Protein AF-A0A1F8QDD4-F1 (afdb_monomer)

Mean predicted aligned error: 11.43 Å

Secondary structure (DSSP, 8-state):
-PPPPHHHHHHHHHHHHSS-HHHHHHH-HHHHHHHHHHHHHHHHHHHHHHHHHHHHHHHHHHHHHSTTS--TTSHHHHHHHHHTTSEEEEEESS-SSTT-HHHHH--HHHHHH-EEEEEE-HHHH--------

Structure (mmCIF, N/CA/C/O backbone):
data_AF-A0A1F8QDD4-F1
#
_entry.id   AF-A0A1F8QDD4-F1
#
loop_
_atom_site.group_PDB
_atom_site.id
_atom_site.type_symbol
_atom_site.label_atom_id
_atom_site.label_alt_id
_atom_site.label_comp_id
_atom_site.label_asym_id
_atom_site.label_entity_id
_atom_site.label_seq_id
_atom_site.pdbx_PDB_ins_code
_atom_site.Cartn_x
_atom_site.Cartn_y
_atom_site.Cartn_z
_atom_sit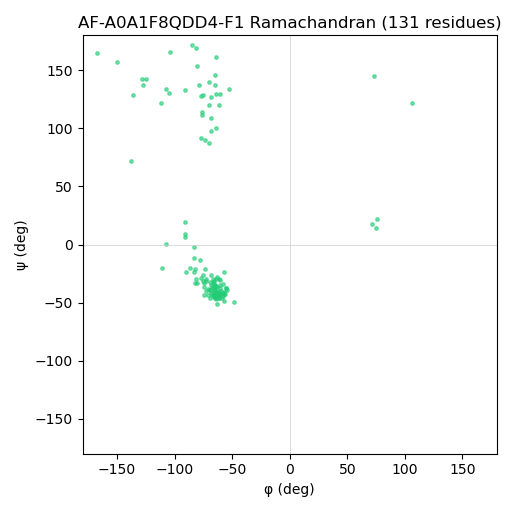e.occupancy
_atom_site.B_iso_or_equiv
_atom_site.auth_seq_id
_atom_site.auth_comp_id
_atom_site.auth_asym_id
_atom_site.auth_atom_id
_atom_site.pdbx_PDB_model_num
ATOM 1 N N . MET A 1 1 ? 13.260 2.728 33.924 1.00 43.09 1 MET A N 1
ATOM 2 C CA . MET A 1 1 ? 12.047 2.471 33.123 1.00 43.09 1 MET A CA 1
ATOM 3 C C . MET A 1 1 ? 11.951 0.975 32.927 1.00 43.09 1 MET A C 1
ATOM 5 O O . MET A 1 1 ? 12.823 0.411 32.281 1.00 43.09 1 MET A O 1
ATOM 9 N N . THR A 1 2 ? 10.984 0.329 33.566 1.00 45.28 2 THR A N 1
ATOM 10 C CA . THR A 1 2 ? 10.742 -1.106 33.386 1.00 45.28 2 THR A CA 1
ATOM 11 C C . THR A 1 2 ? 10.051 -1.299 32.034 1.00 45.28 2 THR A C 1
ATOM 13 O O . THR A 1 2 ? 9.084 -0.579 31.775 1.00 45.28 2 THR A O 1
ATOM 16 N N . PRO A 1 3 ? 10.536 -2.182 31.147 1.00 54.06 3 PRO A N 1
ATOM 17 C CA . PRO A 1 3 ? 9.856 -2.448 29.887 1.00 54.06 3 PRO A CA 1
ATOM 18 C C . PRO A 1 3 ? 8.491 -3.075 30.177 1.00 54.06 3 PRO A C 1
ATOM 20 O O . PRO A 1 3 ? 8.390 -4.021 30.957 1.00 54.06 3 PRO A O 1
ATOM 23 N N . ILE A 1 4 ? 7.443 -2.525 29.567 1.00 60.84 4 ILE A N 1
ATOM 24 C CA . ILE A 1 4 ? 6.106 -3.114 29.612 1.00 60.84 4 ILE A CA 1
ATOM 25 C C . ILE A 1 4 ? 6.161 -4.393 28.775 1.00 60.84 4 ILE A C 1
ATOM 27 O O . ILE A 1 4 ? 6.517 -4.354 27.596 1.00 60.84 4 ILE A O 1
ATOM 31 N N . THR A 1 5 ? 5.873 -5.532 29.398 1.00 78.94 5 THR A N 1
ATOM 32 C CA . THR A 1 5 ? 5.864 -6.833 28.727 1.00 78.94 5 THR A CA 1
ATOM 33 C C . THR A 1 5 ? 4.559 -7.025 27.959 1.00 78.94 5 THR A C 1
ATOM 35 O O . THR A 1 5 ? 3.522 -6.461 28.309 1.00 78.94 5 THR A O 1
ATOM 38 N N . LYS A 1 6 ? 4.601 -7.844 26.903 1.00 68.00 6 LYS A N 1
ATOM 39 C CA . LYS A 1 6 ? 3.408 -8.230 26.135 1.00 68.00 6 LYS A CA 1
ATOM 40 C C . LYS A 1 6 ? 2.331 -8.838 27.044 1.00 68.00 6 LYS A C 1
ATOM 42 O O . LYS A 1 6 ? 1.161 -8.511 26.889 1.00 68.00 6 LYS A O 1
ATOM 47 N N . ASP A 1 7 ? 2.756 -9.616 28.033 1.00 78.44 7 ASP A N 1
ATOM 48 C CA . ASP A 1 7 ? 1.875 -10.252 29.014 1.00 78.44 7 ASP A CA 1
ATOM 49 C C . ASP A 1 7 ? 1.148 -9.214 29.882 1.00 78.44 7 ASP A C 1
ATOM 51 O O . ASP A 1 7 ? -0.059 -9.309 30.067 1.00 78.44 7 ASP A O 1
ATOM 55 N N . ALA A 1 8 ? 1.841 -8.151 30.314 1.00 72.50 8 ALA A N 1
ATOM 56 C CA . ALA A 1 8 ? 1.228 -7.064 31.081 1.00 72.50 8 ALA A CA 1
ATOM 57 C C . ALA A 1 8 ? 0.200 -6.263 30.259 1.00 72.50 8 ALA A C 1
ATOM 59 O O . ALA A 1 8 ? -0.780 -5.762 30.807 1.00 72.50 8 ALA A O 1
ATOM 60 N N . ILE A 1 9 ? 0.402 -6.148 28.941 1.00 69.69 9 ILE A N 1
ATOM 61 C CA . ILE A 1 9 ? -0.579 -5.530 28.035 1.00 69.69 9 ILE A CA 1
ATOM 62 C C . ILE A 1 9 ? -1.799 -6.443 27.884 1.00 69.69 9 ILE A C 1
ATOM 64 O O . ILE A 1 9 ? -2.925 -5.962 27.955 1.00 69.69 9 ILE A O 1
ATOM 68 N N . GLN A 1 10 ? -1.591 -7.751 27.718 1.00 70.75 10 GLN A N 1
ATOM 69 C CA . GLN A 1 10 ? -2.683 -8.716 27.578 1.00 70.75 10 GLN A CA 1
ATOM 70 C C . GLN A 1 10 ? -3.520 -8.841 28.857 1.00 70.75 10 GLN A C 1
ATOM 72 O O . GLN A 1 10 ? -4.744 -8.864 28.766 1.00 70.75 10 GLN A O 1
ATOM 77 N N . GLU A 1 11 ? -2.896 -8.842 30.038 1.00 78.56 11 GLU A N 1
ATOM 78 C CA . GLU A 1 11 ? -3.608 -8.822 31.324 1.00 78.56 11 GLU A CA 1
ATOM 79 C C . GLU A 1 11 ? -4.430 -7.538 31.505 1.00 78.56 11 GLU A C 1
ATOM 81 O O . GLU A 1 11 ? -5.583 -7.596 31.929 1.00 78.56 11 GLU A O 1
ATOM 86 N N . ALA A 1 12 ? -3.876 -6.377 31.138 1.00 68.19 12 ALA A N 1
ATOM 87 C CA . ALA A 1 12 ? -4.596 -5.108 31.215 1.00 68.19 12 ALA A CA 1
ATOM 88 C C . ALA A 1 12 ? -5.773 -5.038 30.226 1.00 68.19 12 ALA A C 1
ATOM 90 O O . ALA A 1 12 ? -6.822 -4.493 30.563 1.00 68.19 12 ALA A O 1
ATOM 91 N N . MET A 1 13 ? -5.616 -5.598 29.021 1.00 70.62 13 MET A N 1
ATOM 92 C CA . MET A 1 13 ? -6.694 -5.689 28.032 1.00 70.62 13 MET A CA 1
ATOM 93 C C . MET A 1 13 ? -7.802 -6.640 28.491 1.00 70.62 13 MET A C 1
ATOM 95 O O . MET A 1 13 ? -8.969 -6.268 28.419 1.00 70.62 13 MET A O 1
ATOM 99 N N . ALA A 1 14 ? -7.451 -7.806 29.041 1.00 67.56 14 ALA A N 1
ATOM 100 C CA . ALA A 1 14 ? -8.421 -8.754 29.588 1.00 67.56 14 ALA A CA 1
ATOM 101 C C . ALA A 1 14 ? -9.211 -8.155 30.769 1.00 67.56 14 ALA A C 1
ATOM 103 O O . ALA A 1 14 ? -10.431 -8.283 30.830 1.00 67.56 14 ALA A O 1
ATOM 104 N N . ALA A 1 15 ? -8.539 -7.421 31.664 1.00 61.69 15 ALA A N 1
ATOM 105 C CA . ALA A 1 15 ? -9.197 -6.711 32.763 1.00 61.69 15 ALA A CA 1
ATOM 106 C C . ALA A 1 15 ? -10.103 -5.558 32.282 1.00 61.69 15 ALA A C 1
ATOM 108 O O . ALA A 1 15 ? -11.090 -5.229 32.939 1.00 61.69 15 ALA A O 1
ATOM 109 N N . ALA A 1 16 ? -9.782 -4.936 31.142 1.00 58.62 16 ALA A N 1
ATOM 110 C CA . ALA A 1 16 ? -10.615 -3.904 30.526 1.00 58.62 16 ALA A CA 1
ATOM 111 C C . ALA A 1 16 ? -11.833 -4.484 29.781 1.00 58.62 16 ALA A C 1
ATOM 113 O O . ALA A 1 16 ? -12.861 -3.814 29.708 1.00 58.62 16 ALA A O 1
ATOM 114 N N . GLU A 1 17 ? -11.742 -5.713 29.261 1.00 56.72 17 GLU A N 1
ATOM 115 C CA . GLU A 1 17 ? -12.867 -6.430 28.641 1.00 56.72 17 GLU A CA 1
ATOM 116 C C . GLU A 1 17 ? -13.901 -6.929 29.665 1.00 56.72 17 GLU A C 1
ATOM 118 O O . GLU A 1 17 ? -15.086 -6.999 29.342 1.00 56.72 17 GLU A O 1
ATOM 123 N N . GLU A 1 18 ? -13.489 -7.231 30.902 1.00 55.44 18 GLU A N 1
ATOM 124 C CA . GLU A 1 18 ? -14.390 -7.700 31.971 1.00 55.44 18 GLU A CA 1
ATOM 125 C C . GLU A 1 18 ? -15.299 -6.600 32.551 1.00 55.44 18 GLU A C 1
ATOM 127 O O . GLU A 1 18 ? -16.358 -6.902 33.102 1.00 55.44 18 GLU A O 1
ATOM 132 N N . ALA A 1 19 ? -14.942 -5.319 32.395 1.00 56.75 19 ALA A N 1
ATOM 133 C CA . ALA A 1 19 ? -15.824 -4.207 32.739 1.00 56.75 19 ALA A CA 1
ATOM 134 C C . ALA A 1 19 ? -16.887 -4.039 31.645 1.00 56.75 19 ALA A C 1
ATOM 136 O O . ALA A 1 19 ? -16.690 -3.347 30.643 1.00 56.75 19 ALA A O 1
ATOM 137 N N . THR A 1 20 ? -18.033 -4.692 31.826 1.00 56.22 20 THR A N 1
ATOM 138 C CA . THR A 1 20 ? -19.098 -4.659 30.826 1.00 56.22 20 THR A CA 1
ATOM 139 C C . THR A 1 20 ? -19.658 -3.242 30.668 1.00 56.22 20 THR A C 1
ATOM 141 O O . THR A 1 20 ? -19.781 -2.466 31.620 1.00 56.22 20 THR A O 1
ATOM 144 N N . ALA A 1 21 ? -20.049 -2.886 29.442 1.00 55.38 21 ALA A N 1
ATOM 145 C CA . ALA A 1 21 ? -20.728 -1.618 29.177 1.00 55.38 21 ALA A CA 1
ATOM 146 C C . ALA A 1 21 ? -22.019 -1.457 30.015 1.00 55.38 21 ALA A C 1
ATOM 148 O O . ALA A 1 21 ? -22.438 -0.329 30.271 1.00 55.38 21 ALA A O 1
ATOM 149 N N . GLU A 1 22 ? -22.622 -2.561 30.470 1.00 53.91 22 GLU A N 1
ATOM 150 C CA . GLU A 1 22 ? -23.810 -2.588 31.331 1.00 53.91 22 GLU A CA 1
ATOM 151 C C . GLU A 1 22 ? -23.531 -2.085 32.756 1.00 53.91 22 GLU A C 1
ATOM 153 O O . GLU A 1 22 ? -24.324 -1.292 33.273 1.00 53.91 22 GLU A O 1
ATOM 158 N N . ASP A 1 23 ? -22.380 -2.422 33.346 1.00 61.03 23 ASP A N 1
ATOM 159 C CA . ASP A 1 23 ? -21.996 -1.962 34.691 1.00 61.03 23 ASP A CA 1
ATOM 160 C C . ASP A 1 23 ? -21.793 -0.438 34.744 1.00 61.03 23 ASP A C 1
ATOM 162 O O . ASP A 1 23 ? -22.234 0.249 35.672 1.00 61.03 23 ASP A O 1
ATOM 166 N N . LEU A 1 24 ? -21.197 0.131 33.693 1.00 56.50 24 LEU A N 1
ATOM 167 C CA . LEU A 1 24 ? -20.989 1.577 33.562 1.00 56.50 24 LEU A CA 1
ATOM 168 C C . LEU A 1 24 ? -22.288 2.328 33.223 1.00 56.50 24 LEU A C 1
ATOM 170 O O . LEU A 1 24 ? -22.494 3.460 33.676 1.00 56.50 24 LEU A O 1
ATOM 174 N N . CYS A 1 25 ? -23.185 1.703 32.455 1.00 57.41 25 CYS A N 1
ATOM 175 C CA . CYS A 1 25 ? -24.460 2.299 32.055 1.00 57.41 25 CYS A CA 1
ATOM 176 C C . CYS A 1 25 ? -25.464 2.370 33.219 1.00 57.41 25 CYS A C 1
ATOM 178 O O . CYS A 1 25 ? -26.233 3.331 33.300 1.00 57.41 25 CYS A O 1
ATOM 180 N N . GLY A 1 26 ? -25.413 1.412 34.155 1.00 64.00 26 GLY A N 1
ATOM 181 C CA . GLY A 1 26 ? -26.198 1.435 35.394 1.00 64.00 26 GLY A CA 1
ATOM 182 C C . GLY A 1 26 ? -25.781 2.550 36.361 1.00 64.00 26 GLY A C 1
ATOM 183 O O . GLY A 1 26 ? -26.637 3.171 36.991 1.00 64.00 26 GLY A O 1
ATOM 184 N N . MET A 1 27 ? -24.480 2.858 36.436 1.00 63.88 27 MET A N 1
ATOM 185 C CA . MET A 1 27 ? -23.945 3.925 37.294 1.00 63.88 27 MET A CA 1
ATOM 186 C C . MET A 1 27 ? -24.097 5.335 36.697 1.00 63.88 27 MET A C 1
ATOM 188 O O . MET A 1 27 ? -24.310 6.287 37.448 1.00 63.88 27 MET A O 1
ATOM 192 N N . TYR A 1 28 ? -24.025 5.491 35.367 1.00 64.62 28 TYR A N 1
ATOM 193 C CA . TYR A 1 28 ? -24.103 6.798 34.693 1.00 64.62 28 TYR A CA 1
ATOM 194 C C . TYR A 1 28 ? -24.969 6.765 33.416 1.00 64.62 28 TYR A C 1
ATOM 196 O O . TYR A 1 28 ? -24.461 6.907 32.297 1.00 64.62 28 TYR A O 1
ATOM 204 N N . PRO A 1 29 ? -26.303 6.662 33.544 1.00 63.84 29 PRO A N 1
ATOM 205 C CA . PRO A 1 29 ? -27.207 6.432 32.411 1.00 63.84 29 PRO A CA 1
ATOM 206 C C . PRO A 1 29 ? -27.235 7.578 31.383 1.00 63.84 29 PRO A C 1
ATOM 208 O O . PRO A 1 29 ? -27.432 7.343 30.191 1.00 63.84 29 PRO A O 1
ATOM 211 N N . MET A 1 30 ? -26.995 8.821 31.815 1.00 62.12 30 MET A N 1
ATOM 212 C CA . MET A 1 30 ? -26.882 9.979 30.913 1.00 62.12 30 MET A CA 1
ATOM 213 C C . MET A 1 30 ? -25.554 9.992 30.144 1.00 62.12 30 MET A C 1
ATOM 215 O O . MET A 1 30 ? -25.534 10.344 28.968 1.00 62.12 30 MET A O 1
ATOM 219 N N . ALA A 1 31 ? -24.451 9.576 30.776 1.00 62.84 31 ALA A N 1
ATOM 220 C CA . ALA A 1 31 ? -23.150 9.481 30.113 1.00 62.84 31 ALA A CA 1
ATOM 221 C C . ALA A 1 31 ? -23.147 8.346 29.080 1.00 62.84 31 ALA A C 1
ATOM 223 O O . ALA A 1 31 ? -22.659 8.527 27.971 1.00 62.84 31 ALA A O 1
ATOM 224 N N . CYS A 1 32 ? -23.781 7.219 29.407 1.00 63.00 32 CYS A N 1
ATOM 225 C CA . CYS A 1 32 ? -23.920 6.068 28.521 1.00 63.00 32 CYS A CA 1
ATOM 226 C C . CYS A 1 32 ? -24.615 6.418 27.190 1.00 63.00 32 CYS A C 1
ATOM 228 O O . CYS A 1 32 ? -24.123 6.053 26.126 1.00 63.00 32 CYS A O 1
ATOM 230 N N . ARG A 1 33 ? -25.706 7.202 27.214 1.00 68.44 33 ARG A N 1
ATOM 231 C CA . ARG A 1 33 ? -26.416 7.617 25.985 1.00 68.44 33 ARG A CA 1
ATOM 232 C C . ARG A 1 33 ? -25.613 8.580 25.109 1.00 68.44 33 ARG A C 1
ATOM 234 O O . ARG A 1 33 ? -25.714 8.509 23.889 1.00 68.44 33 ARG A O 1
ATOM 241 N N . THR A 1 34 ? -24.827 9.462 25.720 1.00 73.81 34 THR A N 1
ATOM 242 C CA . THR A 1 34 ? -24.035 10.467 24.993 1.00 73.81 34 THR A CA 1
ATOM 243 C C . THR A 1 34 ? -22.721 9.888 24.465 1.00 73.81 34 THR A C 1
ATOM 245 O O . THR A 1 34 ? -22.266 10.275 23.393 1.00 73.81 34 THR A O 1
ATOM 2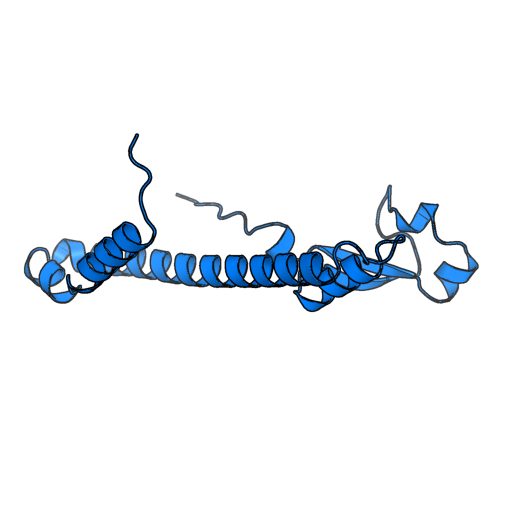48 N N . LEU A 1 35 ? -22.116 8.941 25.190 1.00 79.19 35 LEU A N 1
ATOM 249 C CA . LEU A 1 35 ? -20.820 8.354 24.842 1.00 79.19 35 LEU A CA 1
ATOM 250 C C . LEU A 1 35 ? -20.928 7.118 23.946 1.00 79.19 35 LEU A C 1
ATOM 252 O O . LEU A 1 35 ? -19.983 6.844 23.216 1.00 79.19 35 LEU A O 1
ATOM 256 N N . ALA A 1 36 ? -22.056 6.400 23.939 1.00 79.06 36 ALA A N 1
ATOM 257 C CA . ALA A 1 36 ? -22.262 5.238 23.068 1.00 79.06 36 ALA A CA 1
ATOM 258 C C . ALA A 1 36 ? -21.892 5.468 21.585 1.00 79.06 36 ALA A C 1
ATOM 260 O O . ALA A 1 36 ? -21.137 4.652 21.053 1.00 79.06 36 ALA A O 1
ATOM 261 N N . PRO A 1 37 ? -22.339 6.549 20.906 1.00 84.75 37 PRO A N 1
ATOM 262 C CA . PRO A 1 37 ? -21.953 6.777 19.512 1.00 84.75 37 PRO A CA 1
ATOM 263 C C . PRO A 1 37 ? -20.453 7.054 19.358 1.00 84.75 37 PRO A C 1
ATOM 265 O O . PRO A 1 37 ? -19.841 6.565 18.415 1.00 84.75 37 PRO A O 1
ATOM 268 N N . VAL A 1 38 ? -19.836 7.772 20.303 1.00 84.81 38 VAL A N 1
ATOM 269 C CA . VAL A 1 38 ? -18.390 8.054 20.285 1.00 84.81 38 VAL A CA 1
ATOM 270 C C . VAL A 1 38 ? -17.590 6.765 20.455 1.00 84.81 38 VAL A C 1
ATOM 272 O O . VAL A 1 38 ? -16.655 6.514 19.703 1.00 84.81 38 VAL A O 1
ATOM 275 N N . VAL A 1 39 ? -17.982 5.916 21.407 1.00 84.94 39 VAL A N 1
ATOM 276 C CA . VAL A 1 39 ? -17.349 4.613 21.627 1.00 84.94 39 VAL A CA 1
ATOM 277 C C . VAL A 1 39 ? -17.486 3.731 20.387 1.00 84.94 39 VAL A C 1
ATOM 279 O O . VAL A 1 39 ? -16.524 3.060 20.026 1.00 84.94 39 VAL A O 1
ATOM 282 N N . GLN A 1 40 ? -18.635 3.749 19.705 1.00 82.62 40 GLN A N 1
ATOM 283 C CA . GLN A 1 40 ? -18.805 2.980 18.474 1.00 82.62 40 GLN A CA 1
ATOM 284 C C . GLN A 1 40 ? -17.873 3.468 17.358 1.00 82.62 40 GLN A C 1
ATOM 286 O O . GLN A 1 40 ? -17.155 2.656 16.789 1.00 82.62 40 GLN A O 1
ATOM 291 N N . VAL A 1 41 ? -17.795 4.783 17.123 1.00 85.62 41 VAL A N 1
ATOM 292 C CA . VAL A 1 41 ? -16.857 5.374 16.149 1.00 85.62 41 VAL A CA 1
ATOM 293 C C . VAL A 1 41 ? -15.408 4.993 16.469 1.00 85.62 41 VAL A C 1
ATOM 295 O O . VAL A 1 41 ? -14.644 4.644 15.574 1.00 85.62 41 VAL A O 1
ATOM 298 N N . LEU A 1 42 ? -15.016 5.021 17.746 1.00 85.88 42 LEU A N 1
ATOM 299 C CA . LEU A 1 42 ? -13.669 4.624 18.162 1.00 85.88 42 LEU A CA 1
ATOM 300 C C . LEU A 1 42 ? -13.394 3.136 17.916 1.00 85.88 42 LEU A C 1
ATOM 302 O O . LEU A 1 42 ? -12.289 2.800 17.498 1.00 85.88 42 LEU A O 1
ATOM 306 N N . ARG A 1 43 ? -14.376 2.253 18.143 1.00 86.38 43 ARG A N 1
ATOM 307 C CA . ARG A 1 43 ? -14.246 0.823 17.820 1.00 86.38 43 ARG A CA 1
ATOM 308 C C . ARG A 1 43 ? -14.110 0.595 16.321 1.00 86.38 43 ARG A C 1
ATOM 310 O O . ARG A 1 43 ? -13.250 -0.180 15.921 1.00 86.38 43 ARG A O 1
ATOM 317 N N . ASP A 1 44 ? -14.912 1.282 15.513 1.00 86.19 44 ASP A N 1
ATOM 318 C CA . ASP A 1 44 ? -14.863 1.159 14.055 1.00 86.19 44 ASP A CA 1
ATOM 319 C C . ASP A 1 44 ? -13.503 1.645 13.521 1.00 86.19 44 ASP A C 1
ATOM 321 O O . ASP A 1 44 ? -12.868 0.965 12.715 1.00 86.19 44 ASP A O 1
ATOM 325 N N . ASN A 1 45 ? -13.000 2.769 14.047 1.00 87.00 45 ASN A N 1
ATOM 326 C CA . ASN A 1 45 ? -11.669 3.286 13.723 1.00 87.00 45 ASN A CA 1
ATOM 327 C C . ASN A 1 45 ? -10.551 2.334 14.162 1.00 87.00 45 ASN A C 1
ATOM 329 O O . ASN A 1 45 ? -9.585 2.153 13.424 1.00 87.00 45 ASN A O 1
ATOM 333 N N . LEU A 1 46 ? -10.665 1.733 15.352 1.00 89.56 46 LEU A N 1
ATOM 334 C CA . LEU A 1 46 ? -9.695 0.754 15.837 1.00 89.56 46 LEU A CA 1
ATOM 335 C C . LEU A 1 46 ? -9.675 -0.473 14.926 1.00 89.56 46 LEU A C 1
ATOM 337 O O . LEU A 1 46 ? -8.610 -0.834 14.440 1.00 89.56 46 LEU A O 1
ATOM 341 N N . ALA A 1 47 ? -10.838 -1.060 14.639 1.00 88.19 47 ALA A N 1
ATOM 342 C CA . ALA A 1 47 ? -10.947 -2.229 13.770 1.00 88.19 47 ALA A CA 1
ATOM 343 C C . ALA A 1 47 ? -10.359 -1.958 12.377 1.00 88.19 47 ALA A C 1
ATOM 345 O O . ALA A 1 47 ? -9.636 -2.786 11.824 1.00 88.19 47 ALA A O 1
ATOM 346 N N . TRP A 1 48 ? -10.619 -0.771 11.826 1.00 87.69 48 TRP A N 1
ATOM 347 C CA . TRP A 1 48 ? -10.045 -0.346 10.555 1.00 87.69 48 TRP A CA 1
ATOM 348 C C . TRP A 1 48 ? -8.516 -0.195 10.624 1.00 87.69 48 TRP A C 1
ATOM 350 O O . TRP A 1 48 ? -7.805 -0.719 9.767 1.00 87.69 48 TRP A O 1
ATOM 360 N N . ALA A 1 49 ? -7.994 0.455 11.668 1.00 88.94 49 ALA A N 1
ATOM 361 C CA . ALA A 1 49 ? -6.555 0.637 11.849 1.00 88.94 49 ALA A CA 1
ATOM 362 C C . ALA A 1 49 ? -5.824 -0.696 12.075 1.00 88.94 49 ALA A C 1
ATOM 364 O O . ALA A 1 49 ? -4.687 -0.870 11.634 1.00 88.94 49 ALA A O 1
ATOM 365 N N . GLU A 1 50 ? -6.462 -1.652 12.753 1.00 92.88 50 GLU A N 1
ATOM 366 C CA . GLU A 1 50 ? -5.924 -2.999 12.921 1.00 92.88 50 GLU A CA 1
ATOM 367 C C . GLU A 1 50 ? -5.848 -3.750 11.595 1.00 92.88 50 GLU A C 1
ATOM 369 O O . GLU A 1 50 ? -4.813 -4.356 11.319 1.00 92.88 50 GLU A O 1
ATOM 374 N N . ALA A 1 51 ? -6.878 -3.643 10.752 1.00 91.44 51 ALA A N 1
ATOM 375 C CA . ALA A 1 51 ? -6.867 -4.233 9.419 1.00 91.44 51 ALA A CA 1
ATOM 376 C C . ALA A 1 51 ? -5.748 -3.646 8.539 1.00 91.44 51 ALA A C 1
ATOM 378 O O . ALA A 1 51 ? -4.987 -4.402 7.937 1.00 91.44 51 ALA A O 1
ATOM 379 N N . GLU A 1 52 ? -5.580 -2.318 8.510 1.00 93.38 52 GLU A N 1
ATOM 380 C CA . GLU A 1 52 ? -4.476 -1.689 7.768 1.00 93.38 52 GLU A CA 1
ATOM 381 C C . GLU A 1 52 ? -3.104 -2.116 8.290 1.00 93.38 52 GLU A C 1
ATOM 383 O O . GLU A 1 52 ? -2.213 -2.472 7.516 1.00 93.38 52 GLU A O 1
ATOM 388 N N . ARG A 1 53 ? -2.921 -2.100 9.616 1.00 94.75 53 ARG A N 1
ATOM 389 C CA . ARG A 1 53 ? -1.686 -2.554 10.263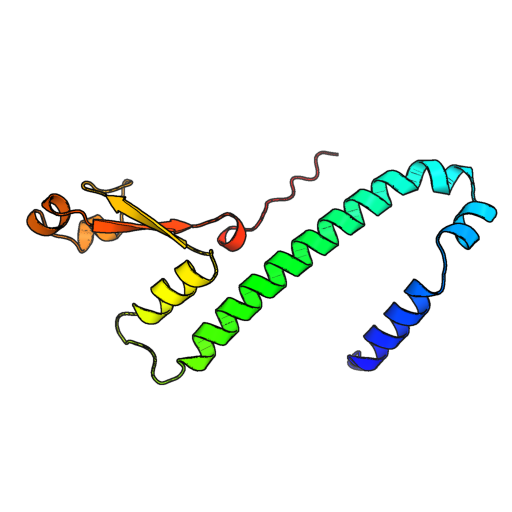 1.00 94.75 53 ARG A CA 1
ATOM 390 C C . ARG A 1 53 ? -1.358 -3.988 9.864 1.00 94.75 53 ARG A C 1
ATOM 392 O O . ARG A 1 53 ? -0.186 -4.299 9.653 1.00 94.75 53 ARG A O 1
ATOM 399 N N . ASP A 1 54 ? -2.358 -4.861 9.830 1.00 95.88 54 ASP A N 1
ATOM 400 C CA . ASP A 1 54 ? -2.160 -6.273 9.530 1.00 95.88 54 ASP A CA 1
ATOM 401 C C . ASP A 1 54 ? -1.800 -6.489 8.056 1.00 95.88 54 ASP A C 1
ATOM 403 O O . ASP A 1 54 ? -0.870 -7.250 7.788 1.00 95.88 54 ASP A O 1
ATOM 407 N N . GLU A 1 55 ? -2.393 -5.736 7.126 1.00 94.88 55 GLU A N 1
ATOM 408 C CA . GLU A 1 55 ? -2.004 -5.769 5.709 1.00 94.88 55 GLU A CA 1
ATOM 409 C C . GLU A 1 55 ? -0.575 -5.243 5.492 1.00 94.88 55 GLU A C 1
ATOM 411 O O . GLU A 1 55 ? 0.250 -5.876 4.831 1.00 94.88 55 GLU A O 1
ATOM 416 N N . LEU A 1 56 ? -0.219 -4.123 6.133 1.00 95.88 56 LEU A N 1
ATOM 417 C CA . LEU A 1 56 ? 1.141 -3.577 6.076 1.00 95.88 56 LEU A CA 1
ATOM 418 C C . LEU A 1 56 ? 2.171 -4.526 6.705 1.00 95.88 56 LEU A C 1
ATOM 420 O O . LEU A 1 56 ? 3.305 -4.624 6.227 1.00 95.88 56 LEU A O 1
ATOM 424 N N . ARG A 1 57 ? 1.796 -5.245 7.770 1.00 97.38 57 ARG A N 1
ATOM 425 C CA . ARG A 1 57 ? 2.651 -6.271 8.378 1.00 97.38 57 ARG A CA 1
ATOM 426 C C . ARG A 1 57 ? 2.823 -7.468 7.448 1.00 97.38 57 ARG A C 1
ATOM 428 O O . ARG A 1 57 ? 3.944 -7.961 7.348 1.00 97.38 57 ARG A O 1
ATOM 435 N N . ALA A 1 58 ? 1.761 -7.911 6.780 1.00 95.94 58 ALA A N 1
ATOM 436 C CA . ALA A 1 58 ? 1.826 -8.999 5.810 1.00 95.94 58 ALA A CA 1
ATOM 437 C C . ALA A 1 58 ? 2.755 -8.636 4.639 1.00 95.94 58 ALA A C 1
ATOM 439 O O . ALA A 1 58 ? 3.662 -9.403 4.319 1.00 95.94 58 ALA A O 1
ATOM 440 N N . PHE A 1 59 ? 2.643 -7.414 4.107 1.00 95.69 59 PHE A N 1
ATOM 441 C CA . PHE A 1 59 ? 3.584 -6.893 3.113 1.00 95.69 59 PHE A CA 1
ATOM 442 C C . PHE A 1 59 ? 5.034 -6.908 3.616 1.00 95.69 59 PHE A C 1
ATOM 444 O O . PHE A 1 59 ? 5.927 -7.403 2.930 1.00 95.69 59 PHE A O 1
ATOM 451 N N . ALA A 1 60 ? 5.288 -6.404 4.827 1.00 95.25 60 ALA A N 1
ATOM 452 C CA . ALA A 1 60 ? 6.634 -6.404 5.397 1.00 95.25 60 ALA A CA 1
ATOM 453 C C . ALA A 1 60 ? 7.199 -7.827 5.559 1.00 95.25 60 ALA A C 1
ATOM 455 O O . ALA A 1 60 ? 8.386 -8.046 5.326 1.00 95.25 60 ALA A O 1
ATOM 456 N N . GLN A 1 61 ? 6.362 -8.800 5.926 1.00 95.12 61 GLN A N 1
ATOM 457 C CA . GLN A 1 61 ? 6.758 -10.207 6.000 1.00 95.12 61 GLN A CA 1
ATOM 458 C C . GLN A 1 61 ? 7.124 -10.760 4.620 1.00 95.12 61 GLN A C 1
ATOM 460 O O . GLN A 1 61 ? 8.195 -11.347 4.494 1.00 95.12 61 GLN A O 1
ATOM 465 N N . ALA A 1 62 ? 6.323 -10.487 3.587 1.00 92.31 62 ALA A N 1
ATOM 466 C CA . ALA A 1 62 ? 6.617 -10.902 2.214 1.00 92.31 62 ALA A CA 1
ATOM 467 C C . ALA A 1 62 ? 7.952 -10.328 1.701 1.00 92.31 62 ALA A C 1
ATOM 469 O O . ALA A 1 62 ? 8.745 -11.031 1.076 1.00 92.31 62 ALA A O 1
ATOM 470 N N . VAL A 1 63 ? 8.259 -9.066 2.024 1.00 91.31 63 VAL A N 1
ATOM 471 C CA . VAL A 1 63 ? 9.567 -8.467 1.704 1.00 91.31 63 VAL A CA 1
ATOM 472 C C . VAL A 1 63 ? 10.710 -9.220 2.393 1.00 91.31 63 VAL A C 1
ATOM 474 O O . VAL A 1 63 ? 11.746 -9.473 1.778 1.00 91.31 63 VAL A O 1
ATOM 477 N N . MET A 1 64 ? 10.527 -9.595 3.661 1.00 91.50 64 MET A N 1
ATOM 478 C CA . MET A 1 64 ? 11.554 -10.292 4.437 1.00 91.50 64 MET A CA 1
ATOM 479 C C . MET A 1 64 ? 11.720 -11.766 4.055 1.00 91.50 64 MET A C 1
ATOM 481 O O . MET A 1 64 ? 12.818 -12.290 4.216 1.00 91.50 64 MET A O 1
ATOM 485 N N . GLU A 1 65 ? 10.693 -12.429 3.522 1.00 88.69 65 GLU A N 1
ATOM 486 C CA . GLU A 1 65 ? 10.803 -13.796 2.987 1.00 88.69 65 GLU A CA 1
ATOM 487 C C . GLU A 1 65 ? 11.752 -13.869 1.789 1.00 88.69 65 GLU A C 1
ATOM 489 O O . GLU A 1 65 ? 12.518 -14.823 1.651 1.00 88.69 65 GLU A O 1
ATOM 494 N N . CYS A 1 66 ? 11.751 -12.833 0.952 1.00 79.62 66 CYS A N 1
ATOM 495 C CA . CYS A 1 66 ? 12.668 -12.726 -0.175 1.00 79.62 66 CYS A CA 1
ATOM 496 C C . CYS A 1 66 ? 14.079 -12.292 0.252 1.00 79.62 66 CYS A C 1
ATOM 498 O O . CYS A 1 66 ? 15.010 -12.406 -0.537 1.00 79.62 66 CYS A O 1
ATOM 500 N N . TRP A 1 67 ? 14.290 -11.800 1.476 1.00 77.38 67 TRP A N 1
ATOM 501 C CA . TRP A 1 67 ? 15.598 -11.317 1.923 1.00 77.38 67 TRP A CA 1
ATOM 502 C C . TRP A 1 67 ? 16.549 -12.468 2.316 1.00 77.38 67 TRP A C 1
ATOM 504 O O . TRP A 1 67 ? 16.147 -13.377 3.040 1.00 77.38 67 TRP A O 1
ATOM 514 N N . PRO A 1 68 ? 17.846 -12.433 1.934 1.00 80.81 68 PRO A N 1
ATOM 515 C CA . PRO A 1 68 ? 18.540 -11.400 1.152 1.00 80.81 68 PRO A CA 1
ATOM 516 C C . PRO A 1 68 ? 18.519 -11.647 -0.368 1.00 80.81 68 PRO A C 1
ATOM 518 O O . PRO A 1 68 ? 19.201 -10.947 -1.107 1.00 80.81 68 PRO A O 1
ATOM 521 N N . MET A 1 69 ? 17.787 -12.658 -0.832 1.00 79.19 69 MET A N 1
ATOM 522 C CA . MET A 1 69 ? 17.814 -13.179 -2.204 1.00 79.19 69 MET A CA 1
ATOM 523 C C . MET A 1 69 ? 16.79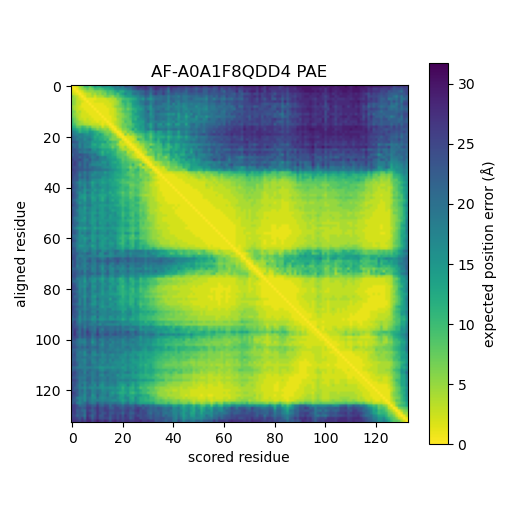9 -12.512 -3.150 1.00 79.19 69 MET A C 1
ATOM 525 O O . MET A 1 69 ? 16.447 -13.098 -4.172 1.00 79.19 69 MET A O 1
ATOM 529 N N . GLY A 1 70 ? 16.297 -11.324 -2.806 1.00 75.06 70 GLY A N 1
ATOM 530 C CA . GLY A 1 70 ? 15.323 -10.596 -3.617 1.00 75.06 70 GLY A CA 1
ATOM 531 C C . GLY A 1 70 ? 15.902 -10.183 -4.969 1.00 75.06 70 GLY A C 1
ATOM 532 O O . GLY A 1 70 ? 17.121 -10.140 -5.148 1.00 75.06 70 GLY A O 1
ATOM 533 N N . ASP A 1 71 ? 15.023 -9.873 -5.920 1.00 79.69 71 ASP A N 1
ATOM 534 C CA . ASP A 1 71 ? 15.443 -9.394 -7.234 1.00 79.69 71 ASP A CA 1
ATOM 535 C C . ASP A 1 71 ? 16.153 -8.031 -7.135 1.00 79.69 71 ASP A C 1
ATOM 537 O O . ASP A 1 71 ? 15.714 -7.134 -6.409 1.00 79.69 71 ASP A O 1
ATOM 541 N N . LEU A 1 72 ? 17.254 -7.885 -7.876 1.00 73.00 72 LEU A N 1
ATOM 542 C CA . LEU A 1 72 ? 18.125 -6.709 -7.858 1.00 73.00 72 LEU A CA 1
ATOM 543 C C . LEU A 1 72 ? 17.440 -5.486 -8.474 1.00 73.00 72 LEU A C 1
ATOM 545 O O . LEU A 1 72 ? 17.643 -4.368 -7.998 1.00 73.00 72 LEU A O 1
ATOM 549 N N . ASP A 1 73 ? 16.578 -5.716 -9.466 1.00 76.75 73 ASP A N 1
ATOM 550 C CA . ASP A 1 73 ? 15.810 -4.666 -10.141 1.00 76.75 73 ASP A CA 1
ATOM 551 C C . ASP A 1 73 ? 14.534 -4.293 -9.361 1.00 76.75 73 ASP A C 1
ATOM 553 O O . ASP A 1 73 ? 13.797 -3.372 -9.723 1.00 76.75 73 ASP A O 1
ATOM 557 N N . GLY A 1 74 ? 14.276 -4.979 -8.240 1.00 78.00 74 GLY A N 1
ATOM 558 C CA . GLY A 1 74 ? 13.162 -4.696 -7.343 1.00 78.00 74 GLY A CA 1
ATOM 559 C C . GLY A 1 74 ? 11.798 -5.148 -7.867 1.00 78.00 74 GLY A C 1
ATOM 560 O O . GLY A 1 74 ? 10.784 -4.741 -7.294 1.00 78.00 74 GLY A O 1
ATOM 561 N N . GLY A 1 75 ? 11.736 -5.996 -8.902 1.00 80.12 75 GLY A N 1
ATOM 562 C CA . GLY A 1 75 ? 10.475 -6.511 -9.449 1.00 80.12 75 GLY A CA 1
ATOM 563 C C . GLY A 1 75 ? 9.652 -7.257 -8.398 1.00 80.12 75 GLY A C 1
ATOM 564 O O . GLY A 1 75 ? 8.486 -6.941 -8.172 1.00 80.12 75 GLY A O 1
ATOM 565 N N . THR A 1 76 ? 10.298 -8.134 -7.624 1.00 87.44 76 THR A N 1
ATOM 566 C CA . THR A 1 76 ? 9.643 -8.886 -6.538 1.00 87.44 76 THR A CA 1
ATOM 567 C C . THR A 1 76 ? 9.059 -7.987 -5.446 1.00 87.44 76 THR A C 1
ATOM 569 O O . THR A 1 76 ? 8.058 -8.332 -4.823 1.00 87.44 76 THR A O 1
ATOM 572 N N . LEU A 1 77 ? 9.667 -6.819 -5.202 1.00 90.44 77 LEU A N 1
ATOM 573 C CA . LEU A 1 77 ? 9.150 -5.841 -4.242 1.00 90.44 77 LEU A CA 1
ATOM 574 C C . LEU A 1 77 ? 7.895 -5.142 -4.782 1.00 90.44 77 LEU A C 1
ATOM 576 O O . LEU A 1 77 ? 6.947 -4.915 -4.029 1.00 90.44 77 LEU A O 1
ATOM 580 N N . GLN A 1 78 ? 7.879 -4.809 -6.075 1.00 91.06 78 GLN A N 1
ATOM 581 C CA . GLN A 1 78 ? 6.712 -4.213 -6.731 1.00 91.06 78 GLN A CA 1
ATOM 582 C C . GLN A 1 78 ? 5.540 -5.201 -6.766 1.00 91.06 78 GLN A C 1
ATOM 584 O O . GLN A 1 78 ? 4.427 -4.829 -6.392 1.00 91.06 78 GLN A O 1
ATOM 589 N N . ASP A 1 79 ? 5.799 -6.466 -7.099 1.00 91.88 79 ASP A N 1
ATOM 590 C CA . ASP A 1 79 ? 4.790 -7.531 -7.103 1.00 91.88 79 ASP A CA 1
ATOM 591 C C . ASP A 1 79 ? 4.199 -7.771 -5.708 1.00 91.88 79 ASP A C 1
ATOM 593 O O . ASP A 1 79 ? 2.979 -7.895 -5.555 1.00 91.88 79 ASP A O 1
ATOM 597 N N . ALA A 1 80 ? 5.037 -7.769 -4.666 1.00 93.50 80 ALA A N 1
ATOM 598 C CA . ALA A 1 80 ? 4.574 -7.855 -3.283 1.00 93.50 80 ALA A CA 1
ATOM 599 C C . ALA A 1 80 ? 3.681 -6.658 -2.915 1.00 93.50 80 ALA A C 1
ATOM 601 O O . ALA A 1 80 ? 2.630 -6.827 -2.296 1.00 93.50 80 ALA A O 1
ATOM 602 N N . ALA A 1 81 ? 4.048 -5.447 -3.339 1.00 95.06 81 ALA A N 1
ATOM 603 C CA . ALA A 1 81 ? 3.251 -4.253 -3.079 1.00 95.06 81 ALA A CA 1
ATOM 604 C C . ALA A 1 81 ? 1.897 -4.274 -3.814 1.00 95.06 81 ALA A C 1
ATOM 606 O O . ALA A 1 81 ? 0.912 -3.763 -3.281 1.00 95.06 81 ALA A O 1
ATOM 607 N N . VAL A 1 82 ? 1.816 -4.879 -5.004 1.00 96.25 82 VAL A N 1
ATOM 608 C CA . VAL A 1 82 ? 0.538 -5.118 -5.700 1.00 96.25 82 VAL A CA 1
ATOM 609 C C . VAL A 1 82 ? -0.290 -6.176 -4.975 1.00 96.25 82 VAL A C 1
ATOM 611 O O . VAL A 1 82 ? -1.474 -5.962 -4.725 1.00 96.25 82 VAL A O 1
ATOM 614 N N . THR A 1 83 ? 0.336 -7.290 -4.593 1.00 95.56 83 THR A N 1
ATOM 615 C CA . THR A 1 83 ? -0.320 -8.416 -3.907 1.00 95.56 83 THR A CA 1
ATOM 616 C C . THR A 1 83 ? -0.994 -7.978 -2.607 1.00 95.56 83 THR A C 1
ATOM 618 O O . THR A 1 83 ? -2.123 -8.377 -2.341 1.00 95.56 83 THR A O 1
ATOM 621 N N . HIS A 1 84 ? -0.335 -7.103 -1.845 1.00 96.06 84 HIS A N 1
ATOM 622 C CA . HIS A 1 84 ? -0.840 -6.560 -0.580 1.00 96.06 84 HIS A CA 1
ATOM 623 C C . HIS A 1 84 ? -1.646 -5.258 -0.733 1.00 96.06 84 HIS A C 1
ATOM 625 O O . HIS A 1 84 ? -1.962 -4.584 0.242 1.00 96.06 84 HIS A O 1
ATOM 631 N N . GLY A 1 85 ? -1.971 -4.849 -1.964 1.00 95.62 85 GLY A N 1
ATOM 632 C CA . GLY A 1 85 ? -2.853 -3.707 -2.212 1.00 95.62 85 GLY A CA 1
ATOM 633 C C . GLY A 1 85 ? -2.251 -2.333 -1.900 1.00 95.62 85 GLY A C 1
ATOM 634 O O . GLY A 1 85 ? -2.991 -1.355 -1.796 1.00 95.62 85 GLY A O 1
ATOM 635 N N . LEU A 1 86 ? -0.926 -2.211 -1.774 1.00 96.50 86 LEU A N 1
ATOM 636 C CA . LEU A 1 86 ? -0.231 -0.920 -1.653 1.00 96.50 86 LEU A CA 1
ATOM 637 C C . LEU A 1 86 ? -0.154 -0.196 -3.008 1.00 96.50 86 LEU A C 1
ATOM 639 O O . LEU A 1 86 ? -0.161 1.041 -3.062 1.00 96.50 86 LEU A O 1
ATOM 643 N N . LEU A 1 87 ? -0.080 -0.963 -4.099 1.00 96.00 87 LEU A N 1
ATOM 644 C CA . LEU A 1 87 ? -0.016 -0.471 -5.472 1.00 96.00 87 LEU A CA 1
ATOM 645 C C . LEU A 1 87 ? -1.122 -1.080 -6.335 1.00 96.00 87 LEU A C 1
ATOM 647 O O . LEU A 1 87 ? -1.429 -2.262 -6.235 1.00 96.00 87 LEU A O 1
ATOM 651 N N . ILE A 1 88 ? -1.678 -0.270 -7.234 1.00 95.56 88 ILE A N 1
ATOM 652 C CA . ILE A 1 88 ? -2.571 -0.730 -8.301 1.00 95.56 88 ILE A CA 1
ATOM 653 C C . ILE A 1 88 ? -1.847 -0.543 -9.637 1.00 95.56 88 ILE A C 1
ATOM 655 O O . ILE A 1 88 ? -1.458 0.594 -9.936 1.00 95.56 88 ILE A O 1
ATOM 659 N N . PRO A 1 89 ? -1.647 -1.608 -10.434 1.00 95.12 89 PRO A N 1
ATOM 660 C CA . PRO A 1 89 ? -1.075 -1.484 -11.766 1.00 95.12 89 PRO A CA 1
ATOM 661 C C . PRO A 1 89 ? -2.061 -0.805 -12.722 1.00 95.12 89 PRO A C 1
ATOM 663 O O . PRO A 1 89 ? -3.259 -1.086 -12.723 1.00 95.12 89 PRO A O 1
ATOM 666 N N . GLU A 1 90 ? -1.543 0.072 -13.573 1.00 94.06 90 GLU A N 1
ATOM 667 C CA . GLU A 1 90 ? -2.271 0.733 -14.650 1.00 94.06 90 GLU A CA 1
ATOM 668 C C . GLU A 1 90 ? -1.428 0.721 -15.924 1.00 94.06 90 GLU A C 1
ATOM 670 O O . GLU A 1 90 ? -0.291 1.191 -15.927 1.00 94.06 90 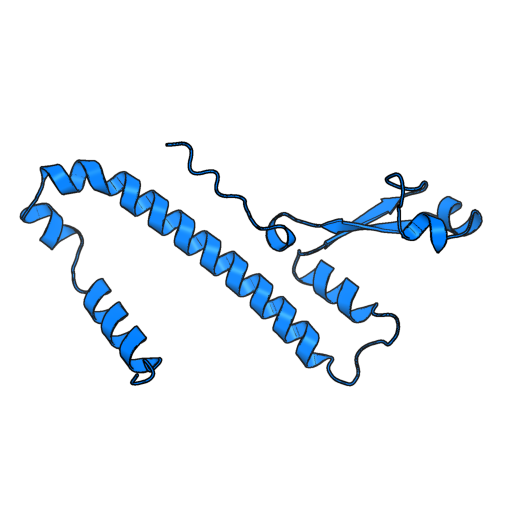GLU A O 1
ATOM 675 N N . THR A 1 91 ? -2.004 0.266 -17.033 1.00 95.50 91 THR A N 1
ATOM 676 C CA . THR A 1 91 ? -1.367 0.398 -18.348 1.00 95.50 91 THR A CA 1
ATOM 677 C C . THR A 1 91 ? -1.519 1.827 -18.861 1.00 95.50 91 THR A C 1
ATOM 679 O O . THR A 1 91 ? -2.625 2.372 -18.907 1.00 95.50 91 THR A O 1
ATOM 682 N N . ARG A 1 92 ? -0.406 2.446 -19.254 1.00 95.25 92 ARG A N 1
ATOM 683 C CA . ARG A 1 92 ? -0.348 3.811 -19.786 1.00 95.25 92 ARG A CA 1
ATOM 684 C C . ARG A 1 92 ? 0.414 3.829 -21.110 1.00 95.25 92 ARG A C 1
ATOM 686 O O . ARG A 1 92 ? 1.408 3.133 -21.261 1.00 95.25 92 ARG A O 1
ATOM 693 N N . HIS A 1 93 ? -0.040 4.655 -22.048 1.00 96.56 93 HIS A N 1
ATOM 694 C CA . HIS A 1 93 ? 0.608 4.855 -23.355 1.00 96.56 93 HIS A CA 1
ATOM 695 C C . HIS A 1 93 ? 1.310 6.215 -23.471 1.00 96.56 93 HIS A C 1
ATOM 697 O O . HIS A 1 93 ? 1.894 6.540 -24.498 1.00 96.56 93 HIS A O 1
ATOM 703 N N . GLU A 1 94 ? 1.258 7.004 -22.400 1.00 95.25 94 GLU A N 1
ATOM 704 C CA . GLU A 1 94 ? 1.921 8.294 -22.272 1.00 95.25 94 GLU A CA 1
ATOM 705 C C . GLU A 1 94 ? 2.280 8.560 -20.795 1.00 95.25 94 GLU A C 1
ATOM 707 O O . GLU A 1 94 ? 1.649 7.982 -19.894 1.00 95.25 94 GLU A O 1
ATOM 712 N N . PRO A 1 95 ? 3.270 9.432 -20.519 1.00 94.31 95 PRO A N 1
ATOM 713 C CA . PRO A 1 95 ? 3.642 9.829 -19.165 1.00 94.31 95 PRO A CA 1
ATOM 714 C C . PRO A 1 95 ? 2.453 10.332 -18.344 1.00 94.31 95 PRO A C 1
ATOM 716 O O . PRO A 1 95 ? 1.666 11.164 -18.787 1.00 94.31 95 PRO A O 1
ATOM 719 N N . CYS A 1 96 ? 2.333 9.862 -17.102 1.00 90.69 96 CYS A N 1
ATOM 720 C CA . CYS A 1 96 ? 1.135 10.124 -16.307 1.00 90.69 96 CYS A CA 1
ATOM 721 C C . CYS A 1 96 ? 1.111 11.481 -15.578 1.00 90.69 96 CYS A C 1
ATOM 723 O O . CYS A 1 96 ? 0.091 11.822 -14.981 1.00 90.69 96 CYS A O 1
ATOM 725 N N . ALA A 1 97 ? 2.247 12.178 -15.526 1.00 87.94 97 ALA A N 1
ATOM 726 C CA . ALA A 1 97 ? 2.441 13.485 -14.903 1.00 87.94 97 ALA A CA 1
ATOM 727 C C . ALA A 1 97 ? 3.799 14.065 -15.338 1.00 87.94 97 ALA A C 1
ATOM 729 O O . ALA A 1 97 ? 4.669 13.330 -15.814 1.00 87.94 97 ALA A O 1
ATOM 730 N N . GLU A 1 98 ? 4.002 15.362 -15.115 1.00 85.94 98 GLU A N 1
ATOM 731 C CA . GLU A 1 98 ? 5.332 15.975 -15.177 1.00 85.94 98 GLU A CA 1
ATOM 732 C C . GLU A 1 98 ? 6.250 15.320 -14.125 1.00 85.94 98 GLU A C 1
ATOM 734 O O . GLU A 1 98 ? 5.849 15.140 -12.974 1.00 85.94 98 GLU A O 1
ATOM 739 N N . GLY A 1 99 ? 7.449 14.885 -14.531 1.00 83.81 99 GLY A N 1
ATOM 740 C CA . GLY A 1 99 ? 8.361 14.114 -13.671 1.00 83.81 99 GLY A CA 1
ATOM 741 C C . GLY A 1 99 ? 7.976 12.639 -13.479 1.00 83.81 99 GLY A C 1
ATOM 742 O O . GLY A 1 99 ? 8.360 12.017 -12.489 1.00 83.81 99 GLY A O 1
ATOM 743 N N . CYS A 1 100 ? 7.185 12.058 -14.387 1.00 88.75 100 CYS A N 1
ATOM 744 C CA . CYS A 1 100 ? 6.892 10.625 -14.365 1.00 88.75 100 CYS A CA 1
ATOM 745 C C . CYS A 1 100 ? 8.178 9.801 -14.543 1.00 88.75 100 CYS A C 1
ATOM 747 O O . CYS A 1 100 ? 8.801 9.862 -15.596 1.00 88.75 100 CYS A O 1
ATOM 749 N N . ASN A 1 101 ? 8.518 8.959 -13.560 1.00 86.69 101 ASN A N 1
ATOM 750 C CA . ASN A 1 101 ? 9.719 8.117 -13.623 1.00 86.69 101 ASN A CA 1
ATOM 751 C C . ASN A 1 101 ? 9.725 7.182 -14.850 1.00 86.69 101 ASN A C 1
ATOM 753 O O . ASN A 1 101 ? 10.765 6.936 -15.449 1.00 86.69 101 ASN A O 1
ATOM 757 N N . CYS A 1 102 ? 8.556 6.694 -15.283 1.00 88.94 102 CYS A N 1
ATOM 758 C CA . CYS A 1 102 ? 8.449 5.870 -16.490 1.00 88.94 102 CYS A CA 1
ATOM 759 C C . CYS A 1 102 ? 8.865 6.631 -17.761 1.00 88.94 102 CYS A C 1
ATOM 761 O O . CYS A 1 102 ? 9.318 6.006 -18.709 1.00 88.94 102 CYS A O 1
ATOM 763 N N . ALA A 1 103 ? 8.728 7.961 -17.799 1.00 89.81 103 ALA A N 1
ATOM 764 C CA . ALA A 1 103 ? 9.091 8.759 -18.971 1.00 89.81 103 ALA A CA 1
ATOM 765 C C . ALA A 1 103 ? 10.604 8.783 -19.230 1.00 89.81 103 ALA A C 1
ATOM 767 O O . ALA A 1 103 ? 11.019 8.966 -20.369 1.00 89.81 103 ALA A O 1
ATOM 768 N N . GLU A 1 104 ? 11.415 8.594 -18.187 1.00 87.69 104 GLU A N 1
ATOM 769 C CA . GLU A 1 104 ? 12.877 8.551 -18.296 1.00 87.69 104 GLU A CA 1
ATOM 770 C C . GLU A 1 104 ? 13.400 7.152 -18.638 1.00 87.69 104 GLU A C 1
ATOM 772 O O . GLU A 1 104 ? 14.517 7.019 -19.131 1.00 87.69 104 GLU A O 1
ATOM 777 N N . ASN A 1 105 ? 12.594 6.116 -18.384 1.00 87.69 105 ASN A N 1
ATOM 778 C CA . ASN A 1 105 ? 13.022 4.721 -18.464 1.00 87.69 105 ASN A CA 1
ATOM 779 C C . ASN A 1 105 ? 12.386 3.938 -19.622 1.00 87.69 105 ASN A C 1
ATOM 781 O O . ASN A 1 105 ? 12.943 2.914 -19.997 1.00 87.69 105 ASN A O 1
ATOM 785 N N . ALA A 1 106 ? 11.254 4.396 -20.172 1.00 92.62 106 ALA A N 1
ATOM 786 C CA . ALA A 1 106 ? 10.548 3.709 -21.252 1.00 92.62 106 ALA A CA 1
ATOM 787 C C . ALA A 1 106 ? 10.683 4.437 -22.598 1.00 92.62 106 ALA A C 1
ATOM 789 O 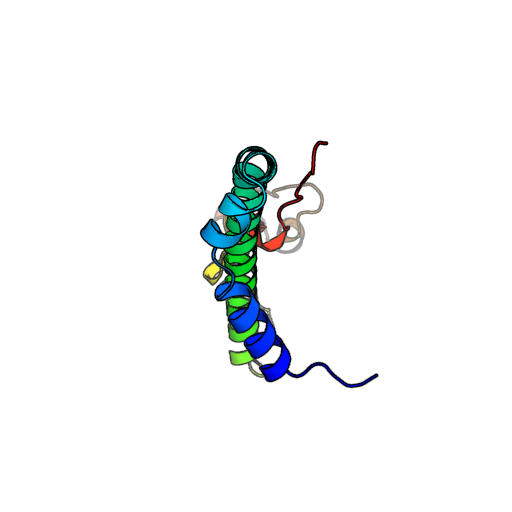O . ALA A 1 106 ? 10.485 5.655 -22.681 1.00 92.62 106 ALA A O 1
ATOM 790 N N . ASP A 1 107 ? 10.977 3.688 -23.658 1.00 94.19 107 ASP A N 1
ATOM 791 C CA . ASP A 1 107 ? 11.134 4.207 -25.014 1.00 94.19 107 ASP A CA 1
ATOM 792 C C . ASP A 1 107 ? 9.802 4.330 -25.784 1.00 94.19 107 ASP A C 1
ATOM 794 O O . ASP A 1 107 ? 8.729 3.907 -25.345 1.00 94.19 107 ASP A O 1
ATOM 798 N N . ALA A 1 108 ? 9.850 4.952 -26.967 1.00 94.06 108 ALA A N 1
ATOM 799 C CA . ALA A 1 108 ? 8.658 5.190 -27.785 1.00 94.06 108 ALA A CA 1
ATOM 800 C C . ALA A 1 108 ? 7.945 3.894 -28.218 1.00 94.06 108 ALA A C 1
ATOM 802 O O . ALA A 1 108 ? 6.728 3.896 -28.415 1.00 94.06 108 ALA A O 1
ATOM 803 N N . GLN A 1 109 ? 8.686 2.797 -28.379 1.00 96.06 109 GLN A N 1
ATOM 804 C CA . GLN A 1 109 ? 8.120 1.507 -28.737 1.00 96.06 109 GLN A CA 1
ATOM 805 C C . GLN A 1 109 ? 7.4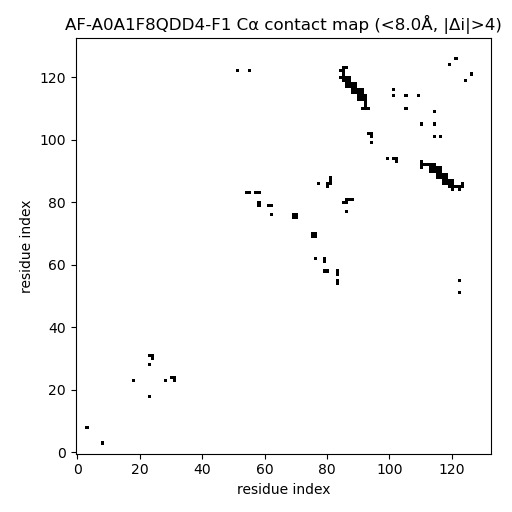09 0.885 -27.526 1.00 96.06 109 GLN A C 1
ATOM 807 O O . GLN A 1 109 ? 6.278 0.420 -27.666 1.00 96.06 109 GLN A O 1
ATOM 812 N N . GLU A 1 110 ? 8.000 0.935 -26.336 1.00 95.50 110 GLU A N 1
ATOM 813 C CA . GLU A 1 110 ? 7.380 0.464 -25.092 1.00 95.50 110 GLU A CA 1
ATOM 814 C C . GLU A 1 110 ? 6.092 1.230 -24.772 1.00 95.50 110 GLU A C 1
ATOM 816 O O . GLU A 1 110 ? 5.058 0.620 -24.495 1.00 95.50 110 GLU A O 1
ATOM 821 N N . TRP A 1 111 ? 6.096 2.558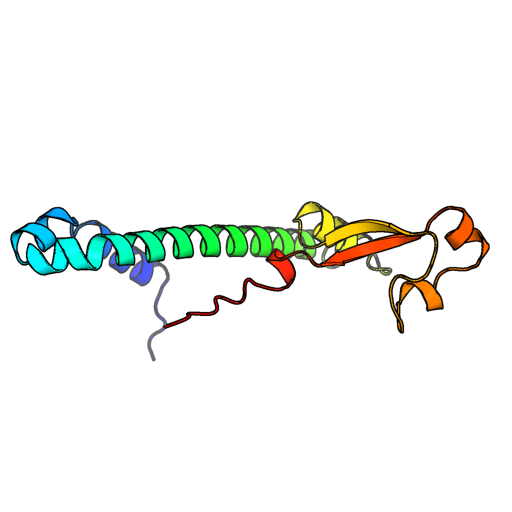 -24.923 1.00 95.44 111 TRP A N 1
ATOM 822 C CA . TRP A 1 111 ? 4.882 3.371 -24.795 1.00 95.44 111 TRP A CA 1
ATOM 823 C C . TRP A 1 111 ? 3.797 2.989 -25.809 1.00 95.44 111 TRP A C 1
ATOM 825 O O . TRP A 1 111 ? 2.610 2.990 -25.472 1.00 95.44 111 TRP A O 1
ATOM 835 N N . SER A 1 112 ? 4.177 2.595 -27.029 1.00 96.19 112 SER A N 1
ATOM 836 C CA . SER A 1 112 ? 3.213 2.135 -28.037 1.00 96.19 112 SER A CA 1
ATOM 837 C C . SER A 1 112 ? 2.523 0.821 -27.646 1.00 96.19 112 SER A C 1
ATOM 839 O O . SER A 1 112 ? 1.331 0.663 -27.907 1.00 96.19 112 SER A O 1
ATOM 841 N N . PHE A 1 113 ? 3.228 -0.086 -26.959 1.00 95.62 113 PHE A N 1
ATOM 842 C CA . PHE A 1 113 ? 2.661 -1.340 -26.447 1.00 95.62 113 PHE A CA 1
ATOM 843 C C . PHE A 1 113 ? 1.938 -1.173 -25.108 1.00 95.62 113 PHE A C 1
ATOM 845 O O . PHE A 1 113 ? 1.023 -1.939 -24.807 1.00 95.62 113 PHE A O 1
ATOM 852 N N . GLY A 1 114 ? 2.292 -0.138 -24.352 1.00 96.19 114 GLY A N 1
ATOM 853 C CA . GLY A 1 114 ? 1.729 0.180 -23.050 1.00 96.19 114 GLY A CA 1
ATOM 854 C C . GLY A 1 114 ? 2.712 -0.148 -21.934 1.00 96.19 114 GLY A C 1
ATOM 855 O O . GLY A 1 114 ? 3.119 -1.292 -21.751 1.00 96.19 114 GLY A O 1
ATOM 856 N N . VAL A 1 115 ? 3.050 0.868 -21.148 1.00 95.12 115 VAL A N 1
ATOM 857 C CA . VAL A 1 115 ? 3.914 0.761 -19.972 1.00 95.12 115 VAL A CA 1
ATOM 858 C C . VAL A 1 115 ? 3.052 0.495 -18.744 1.00 95.12 115 VAL A C 1
ATOM 860 O O . VAL A 1 115 ? 2.052 1.183 -18.514 1.00 95.12 115 VAL A O 1
ATOM 863 N N . VAL A 1 116 ? 3.445 -0.486 -17.930 1.00 92.81 116 VAL A N 1
ATOM 864 C CA . VAL A 1 116 ? 2.823 -0.719 -16.622 1.00 92.81 116 VAL A CA 1
ATOM 865 C C . VAL A 1 116 ? 3.340 0.335 -15.646 1.00 92.81 116 VAL A C 1
ATOM 867 O O . VAL A 1 116 ? 4.512 0.361 -15.281 1.00 92.81 116 VAL A O 1
ATOM 870 N N . CYS A 1 117 ? 2.448 1.228 -15.238 1.00 91.56 117 CYS A N 1
ATOM 871 C CA . CYS A 1 117 ? 2.668 2.201 -14.179 1.00 91.56 117 CYS A CA 1
ATOM 872 C C . CYS A 1 117 ? 1.926 1.753 -12.912 1.00 91.56 117 CYS A C 1
ATOM 874 O O . CYS A 1 117 ? 1.047 0.898 -12.973 1.00 91.56 117 CYS A O 1
ATOM 876 N N . TYR A 1 118 ? 2.230 2.354 -11.761 1.00 91.94 118 TYR A N 1
ATOM 877 C CA . TYR A 1 118 ? 1.602 1.990 -10.489 1.00 91.94 118 TYR A CA 1
ATOM 878 C C . TYR A 1 118 ? 1.024 3.202 -9.761 1.00 91.94 118 TYR A C 1
ATOM 880 O O . TYR A 1 118 ? 1.657 4.258 -9.654 1.00 91.94 118 TYR A O 1
ATOM 888 N N . ARG A 1 119 ? -0.181 3.045 -9.205 1.00 91.94 119 ARG A N 1
ATOM 889 C CA . ARG A 1 119 ? -0.825 4.041 -8.341 1.00 91.94 119 ARG A CA 1
ATOM 890 C C . ARG A 1 119 ? -0.781 3.618 -6.885 1.00 91.94 119 ARG A C 1
ATOM 892 O O . ARG A 1 119 ? -1.188 2.516 -6.541 1.00 91.94 119 ARG A O 1
ATOM 899 N N . LYS A 1 120 ? -0.340 4.540 -6.028 1.00 93.06 120 LYS A N 1
ATOM 900 C CA . LYS A 1 120 ? -0.370 4.377 -4.570 1.00 93.06 120 LYS A CA 1
ATOM 901 C C . LYS A 1 120 ? -1.814 4.385 -4.068 1.00 93.06 120 LYS A C 1
ATOM 903 O O . LYS A 1 120 ? -2.543 5.351 -4.333 1.00 93.06 120 LYS A O 1
ATOM 908 N N . THR A 1 121 ? -2.189 3.361 -3.313 1.00 94.25 121 THR A N 1
ATOM 909 C CA . THR A 1 121 ? -3.515 3.230 -2.693 1.00 94.25 121 THR A CA 1
ATOM 910 C C . THR A 1 121 ? -3.615 4.030 -1.387 1.00 94.25 121 THR A C 1
ATOM 912 O O . THR A 1 121 ? -2.597 4.527 -0.892 1.00 94.25 121 THR A O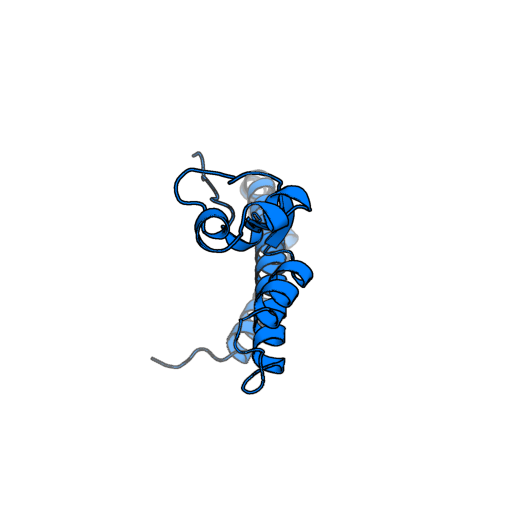 1
ATOM 915 N N . PRO A 1 122 ? -4.826 4.195 -0.817 1.00 92.81 122 PRO A N 1
ATOM 916 C CA . PRO A 1 122 ? -4.994 4.776 0.516 1.00 92.81 122 PRO A CA 1
ATOM 917 C C . PRO A 1 122 ? -4.189 4.046 1.597 1.00 92.81 122 PRO A C 1
ATOM 919 O O . PRO A 1 122 ? -3.565 4.721 2.407 1.00 92.81 122 PRO A O 1
ATOM 922 N N . LEU A 1 123 ? -4.090 2.713 1.525 1.00 93.06 123 LEU A N 1
ATOM 923 C CA . LEU A 1 123 ? -3.315 1.896 2.467 1.00 93.06 123 LEU A CA 1
ATOM 924 C C . LEU A 1 123 ? -1.848 2.351 2.571 1.00 93.06 123 LEU A C 1
ATOM 926 O O . LEU A 1 123 ? -1.280 2.399 3.655 1.00 93.06 123 LEU A O 1
ATOM 930 N N . LEU A 1 124 ? -1.232 2.737 1.446 1.00 92.12 124 LEU A N 1
ATOM 931 C CA . LEU A 1 124 ? 0.143 3.248 1.433 1.00 92.12 124 LEU A CA 1
ATOM 932 C C . LEU A 1 124 ? 0.242 4.733 1.823 1.00 92.12 124 LEU A C 1
ATOM 934 O O . LEU A 1 124 ? 1.276 5.181 2.314 1.00 92.12 124 LEU A O 1
ATOM 938 N N . LYS A 1 125 ? -0.794 5.530 1.551 1.00 89.19 125 LYS A N 1
ATOM 939 C CA . LYS A 1 125 ? -0.795 6.973 1.851 1.00 89.19 125 LYS A CA 1
ATOM 940 C C . LYS A 1 125 ? -1.157 7.270 3.306 1.00 89.19 125 LYS A C 1
ATOM 942 O O . LYS A 1 125 ? -0.820 8.348 3.788 1.00 89.19 125 LYS A O 1
ATOM 947 N N . GLY A 1 126 ? -1.822 6.326 3.969 1.00 80.38 126 GLY A N 1
ATOM 948 C CA . GLY A 1 126 ? -2.537 6.550 5.213 1.00 80.38 126 GLY A CA 1
ATOM 949 C C . GLY A 1 126 ? -3.827 7.332 4.968 1.00 80.38 126 GLY A C 1
ATOM 950 O O . GLY A 1 126 ? -3.900 8.224 4.115 1.00 80.38 126 GLY A O 1
ATOM 951 N N . SER A 1 127 ? -4.862 7.017 5.739 1.00 66.31 127 SER A N 1
ATOM 952 C CA . SER A 1 127 ? -6.038 7.878 5.819 1.00 66.31 127 SER A CA 1
ATOM 953 C C . SER A 1 127 ? -5.704 9.084 6.691 1.00 66.31 127 SER A C 1
ATOM 955 O O . SER A 1 127 ? -5.489 8.944 7.894 1.00 66.31 127 SER A O 1
ATOM 957 N N . ASN A 1 128 ? -5.678 10.284 6.107 1.00 51.78 128 ASN A N 1
ATOM 958 C CA . ASN A 1 128 ? -5.759 11.507 6.901 1.00 51.78 128 ASN A CA 1
ATOM 959 C C . ASN A 1 128 ? -7.127 11.511 7.589 1.00 51.78 128 ASN A C 1
ATOM 961 O O . ASN A 1 128 ? -8.140 11.829 6.968 1.00 51.78 128 ASN A O 1
ATOM 965 N N . VAL A 1 129 ? -7.169 11.142 8.867 1.00 49.91 129 VAL A N 1
ATOM 966 C CA . VAL A 1 129 ? -8.338 11.414 9.700 1.00 49.91 129 VAL A CA 1
ATOM 967 C C . VAL A 1 129 ? -8.316 12.911 9.996 1.00 49.91 129 VAL A C 1
ATOM 969 O O . VAL A 1 129 ? -7.701 13.364 10.960 1.00 49.91 129 VAL A O 1
ATOM 972 N N . GLU A 1 130 ? -8.951 13.703 9.134 1.00 44.50 130 GLU A N 1
ATOM 973 C CA . GLU A 1 130 ? -9.316 15.072 9.483 1.00 44.50 130 GLU A CA 1
ATOM 974 C C . GLU A 1 130 ? -10.406 14.989 10.554 1.00 44.50 130 GLU A C 1
ATOM 976 O O . GLU A 1 130 ? -11.580 14.771 10.262 1.00 44.50 130 GLU A O 1
ATOM 981 N N . ILE A 1 131 ? -10.012 15.114 11.823 1.00 40.12 131 ILE A N 1
ATOM 982 C CA . ILE A 1 131 ? -10.965 15.337 12.909 1.00 40.12 131 ILE A CA 1
ATOM 983 C C . ILE A 1 131 ? -11.495 16.761 12.731 1.00 40.12 131 ILE A C 1
ATOM 985 O O . ILE A 1 131 ? -10.936 17.720 13.263 1.00 40.12 131 ILE A O 1
ATOM 989 N N . THR A 1 132 ? -12.551 16.919 11.937 1.00 39.19 132 THR A N 1
ATOM 990 C CA . THR A 1 132 ? -13.354 18.140 11.960 1.00 39.19 132 THR A CA 1
ATOM 991 C C . THR A 1 132 ? -14.087 18.178 13.297 1.00 39.19 132 THR A C 1
ATOM 993 O O . THR A 1 132 ? -14.945 17.330 13.552 1.00 39.19 132 THR A O 1
ATOM 996 N N . GLY A 1 133 ? -13.660 19.099 14.164 1.00 34.66 133 GLY A N 1
ATOM 997 C CA . GLY A 1 133 ? -14.298 19.398 15.448 1.00 34.66 133 GLY A CA 1
ATOM 998 C C . GLY A 1 133 ? -15.609 20.159 15.320 1.00 34.66 133 GLY A C 1
ATOM 999 O O . GLY A 1 133 ? -15.907 20.668 14.215 1.00 34.66 133 GLY A O 1
#

Foldseek 3Di:
DDDCDPVNVVVVVVVVPVPDLVVVCVVPVPCSVVCVVVVVVVVVVVVVVVVLVVLVVQLVVQVVVCPPVNDPVCPSNVVSCVVSVQKDKDWALDAPDVVRPCVVVDDNVCSVVTDIDIDGDCSNVPDPPPPPD

Solvent-accessible surface area (backbone atoms only — not comparable to full-atom values): 7966 Å² total; per-residue (Å²): 134,82,81,84,48,74,64,61,50,51,53,52,50,54,61,56,64,69,61,47,73,64,66,54,31,73,77,36,57,72,57,41,69,68,41,48,63,56,54,48,53,52,50,52,51,47,57,51,52,49,52,52,51,50,43,56,48,52,38,53,48,57,56,54,72,38,55,92,77,50,55,91,89,39,57,61,57,52,52,45,32,38,75,54,51,33,31,44,82,41,80,33,64,62,68,88,50,92,87,34,70,61,60,82,74,51,51,77,67,48,27,71,75,43,38,82,44,74,44,79,29,59,80,65,70,51,80,83,79,76,81,80,126

Radius of gyration: 23.3 Å; Cα contacts (8 Å, |Δi|>4): 77; chains: 1; bounding box: 46×33×66 Å

Sequence (133 aa):
MTPITKDAIQEAMAAAEEATAEDLCGMYPMACRTLAPVVQVLRDNLAWAEAERDELRAFAQAVMECWPMGDLDGGTLQDAAVTHGLLIPETRHEPCAEGCNCAENADAQEWSFGVVCYRKTPLLKGSNVEITG

pLDDT: mean 80.83, std 15.78, range [34.66, 97.38]